Protein AF-A0A5C1Q984-F1 (afdb_monomer_lite)

Structure (mmCIF, N/CA/C/O backbone):
data_AF-A0A5C1Q984-F1
#
_entry.id   AF-A0A5C1Q984-F1
#
loop_
_atom_site.group_PDB
_atom_site.id
_atom_site.type_symbol
_atom_site.label_atom_id
_atom_site.label_alt_id
_atom_site.label_comp_id
_atom_site.label_asym_id
_atom_site.label_entity_id
_atom_site.label_seq_id
_atom_site.pdbx_PDB_ins_code
_atom_site.Cartn_x
_atom_site.Cartn_y
_atom_site.Cartn_z
_atom_site.occupancy
_atom_site.B_iso_or_equiv
_atom_site.auth_seq_id
_atom_site.auth_comp_id
_atom_site.auth_asym_id
_atom_site.auth_atom_id
_atom_site.pdbx_PDB_model_num
ATOM 1 N N . MET A 1 1 ? -17.527 5.696 23.206 1.00 52.00 1 MET A N 1
ATOM 2 C CA . MET A 1 1 ? -17.406 5.156 21.836 1.00 52.00 1 MET A CA 1
ATOM 3 C C . MET A 1 1 ? -17.398 3.637 21.921 1.00 52.00 1 MET A C 1
ATOM 5 O O . MET A 1 1 ? -16.345 3.022 21.908 1.00 52.00 1 MET A O 1
ATOM 9 N N . ILE A 1 2 ? -18.578 3.054 22.151 1.00 52.03 2 ILE A N 1
ATOM 10 C CA . ILE A 1 2 ? -18.784 1.602 22.157 1.00 52.03 2 ILE A CA 1
ATOM 11 C C . ILE A 1 2 ? -19.190 1.238 20.728 1.00 52.03 2 ILE A C 1
ATOM 13 O O . ILE A 1 2 ? -20.132 1.823 20.196 1.00 52.03 2 ILE A O 1
ATOM 17 N N . SER A 1 3 ? -18.446 0.336 20.095 1.00 55.81 3 SER A N 1
ATOM 18 C CA . SER A 1 3 ? -18.846 -0.274 18.828 1.00 55.81 3 SER A CA 1
ATOM 19 C C . SER A 1 3 ? -20.152 -1.035 19.052 1.00 55.81 3 SER A C 1
ATOM 21 O O . SER A 1 3 ? -20.206 -1.911 19.915 1.00 55.81 3 SER A O 1
ATOM 23 N N . SER A 1 4 ? -21.208 -0.680 18.315 1.00 60.09 4 SER A N 1
ATOM 24 C CA . SER A 1 4 ? -22.475 -1.415 18.346 1.00 60.09 4 SER A CA 1
ATOM 25 C C . SER A 1 4 ? -22.249 -2.883 17.959 1.00 60.09 4 SER A C 1
ATOM 27 O O . SER A 1 4 ? -21.542 -3.142 16.983 1.00 60.09 4 SER A O 1
ATOM 29 N N . PRO A 1 5 ? -22.868 -3.840 18.672 1.00 66.50 5 PRO A N 1
ATOM 30 C CA . PRO A 1 5 ? -22.692 -5.276 18.433 1.00 66.50 5 PRO A CA 1
ATOM 31 C C . PRO A 1 5 ? -23.303 -5.770 17.108 1.00 66.50 5 PRO A C 1
ATOM 33 O O . PRO A 1 5 ? -23.118 -6.929 16.760 1.00 66.50 5 PRO A O 1
ATOM 36 N N . ASP A 1 6 ? -24.010 -4.903 16.377 1.00 67.69 6 ASP A N 1
ATOM 37 C CA . ASP A 1 6 ? -24.715 -5.227 15.130 1.00 67.69 6 ASP A CA 1
ATOM 38 C C . ASP A 1 6 ? -23.918 -4.883 13.855 1.00 67.69 6 ASP A C 1
ATOM 40 O O . ASP A 1 6 ? -24.350 -5.164 12.740 1.00 67.69 6 ASP A O 1
ATOM 44 N N . SER A 1 7 ? -22.731 -4.276 13.980 1.00 69.62 7 SER A N 1
ATOM 45 C CA . SER A 1 7 ? -21.927 -3.957 12.798 1.00 69.62 7 SER A CA 1
ATOM 46 C C . SER A 1 7 ? -21.419 -5.245 12.137 1.00 69.62 7 SER A C 1
ATOM 48 O O . SER A 1 7 ? -20.740 -6.035 12.804 1.00 69.62 7 SER A O 1
ATOM 50 N N . PRO A 1 8 ? -21.685 -5.469 10.833 1.00 77.81 8 PRO A N 1
ATOM 51 C CA . PRO A 1 8 ? -21.219 -6.665 10.148 1.00 77.81 8 PRO A CA 1
ATOM 52 C C . PRO A 1 8 ? -19.693 -6.745 10.215 1.00 77.81 8 PRO A C 1
ATOM 54 O O . PRO A 1 8 ? -18.997 -5.734 10.072 1.00 77.81 8 PRO A O 1
ATOM 57 N N . ALA A 1 9 ? -19.176 -7.957 10.432 1.00 84.56 9 ALA A N 1
ATOM 58 C CA . ALA A 1 9 ? -17.741 -8.193 10.513 1.00 84.56 9 ALA A CA 1
ATOM 59 C C . ALA A 1 9 ? -17.029 -7.619 9.269 1.00 84.56 9 ALA A C 1
ATOM 61 O O . ALA A 1 9 ? -17.521 -7.767 8.143 1.00 84.56 9 ALA A O 1
ATOM 62 N N . PRO A 1 10 ? -15.875 -6.951 9.443 1.00 90.44 10 PRO A N 1
ATOM 63 C CA . PRO A 1 10 ? -15.170 -6.331 8.331 1.00 90.44 10 PRO A CA 1
ATOM 64 C C . PRO A 1 10 ? -14.703 -7.399 7.338 1.00 90.44 10 PRO A C 1
ATOM 66 O O . PRO A 1 10 ? -14.125 -8.413 7.730 1.00 90.44 10 PRO A O 1
ATOM 69 N N . ARG A 1 11 ? -14.891 -7.154 6.035 1.00 96.00 11 ARG A N 1
ATOM 70 C CA . ARG A 1 11 ? -14.291 -8.013 5.001 1.00 96.00 11 ARG A CA 1
ATOM 71 C C . ARG A 1 11 ? -12.772 -7.991 5.150 1.00 96.00 11 ARG A C 1
ATOM 73 O O . ARG A 1 11 ? -12.210 -6.915 5.313 1.00 96.00 11 ARG A O 1
ATOM 80 N N . LEU A 1 12 ? -12.105 -9.136 5.062 1.00 97.75 12 LEU A N 1
ATOM 81 C CA . LEU A 1 12 ? -10.643 -9.204 5.058 1.00 97.75 12 LEU A CA 1
ATOM 82 C C . LEU A 1 12 ? -10.129 -9.235 3.616 1.00 97.75 12 LEU A C 1
ATOM 84 O O . LEU A 1 12 ? -10.666 -9.971 2.790 1.00 97.75 12 LEU A O 1
ATOM 88 N N . VAL A 1 13 ? -9.091 -8.452 3.324 1.00 98.06 13 VAL A N 1
ATOM 89 C CA . VAL A 1 13 ? -8.390 -8.456 2.028 1.00 98.06 13 VAL A CA 1
ATOM 90 C C . VAL A 1 13 ? -6.895 -8.706 2.242 1.00 98.06 13 VAL A C 1
ATOM 92 O O . VAL A 1 13 ? -6.368 -8.300 3.278 1.00 98.06 13 VAL A O 1
ATOM 95 N N . PRO A 1 14 ? -6.188 -9.373 1.317 1.00 98.62 14 PRO A N 1
ATOM 96 C CA . PRO A 1 14 ? -4.745 -9.547 1.438 1.00 98.62 14 PRO A CA 1
ATOM 97 C C . PRO A 1 14 ? -4.028 -8.195 1.316 1.00 98.62 14 PRO A C 1
ATOM 99 O O . PRO A 1 14 ? -4.301 -7.422 0.398 1.00 98.62 14 PRO A O 1
ATOM 102 N N . CYS A 1 15 ? -3.101 -7.911 2.233 1.00 98.56 15 CYS A N 1
ATOM 103 C CA . CYS A 1 15 ? -2.233 -6.738 2.145 1.00 98.56 15 CYS A CA 1
ATOM 104 C C . CYS A 1 15 ? -1.374 -6.818 0.868 1.00 98.56 15 CYS A C 1
ATOM 106 O O . CYS A 1 15 ? -0.636 -7.795 0.727 1.00 98.56 15 CYS A O 1
ATOM 108 N N . PRO A 1 16 ? -1.377 -5.803 -0.016 1.00 97.62 16 PRO A N 1
ATOM 109 C CA . PRO A 1 16 ? -0.594 -5.849 -1.256 1.00 97.62 16 PRO A CA 1
ATOM 110 C C . PRO A 1 16 ? 0.921 -5.981 -1.038 1.00 97.62 16 PRO A C 1
ATOM 112 O O . PRO A 1 16 ? 1.604 -6.587 -1.852 1.00 97.62 16 PRO A O 1
ATOM 115 N N . ALA A 1 17 ? 1.439 -5.462 0.080 1.00 97.69 17 ALA A N 1
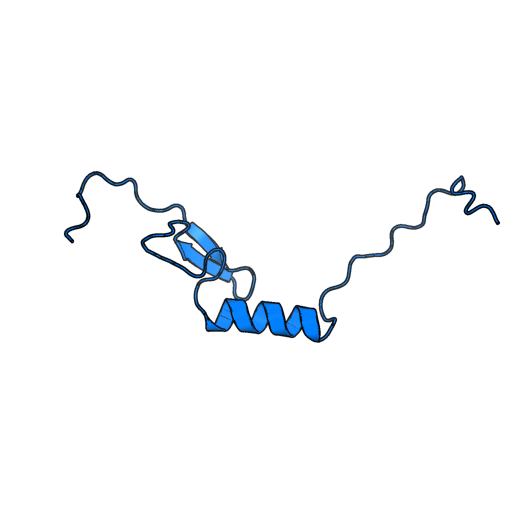ATOM 116 C CA . ALA A 1 17 ? 2.874 -5.448 0.363 1.00 97.69 17 ALA A CA 1
ATOM 117 C C . ALA A 1 17 ? 3.402 -6.741 1.016 1.00 97.69 17 ALA A C 1
ATOM 119 O O . ALA A 1 17 ? 4.584 -7.046 0.902 1.00 97.69 17 ALA A O 1
ATOM 120 N N . CYS A 1 18 ? 2.569 -7.484 1.756 1.00 97.75 18 CYS A N 1
ATOM 121 C CA . CYS A 1 18 ? 3.040 -8.628 2.558 1.00 97.75 18 C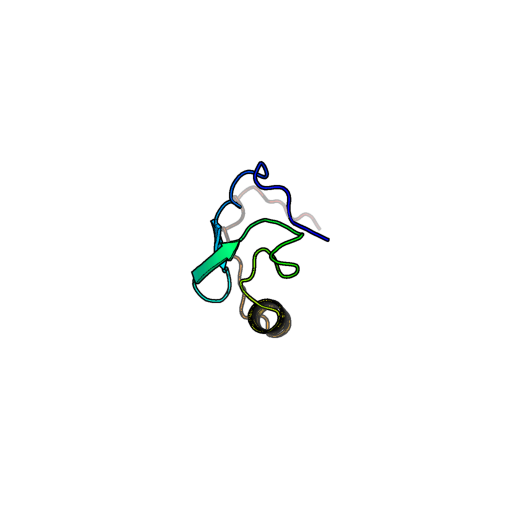YS A CA 1
ATOM 122 C C . CYS A 1 18 ? 2.076 -9.821 2.643 1.00 97.75 18 CYS A C 1
ATOM 124 O O . CYS A 1 18 ? 2.398 -10.822 3.277 1.00 97.75 18 CYS A O 1
ATOM 126 N N . GLY A 1 19 ? 0.878 -9.724 2.065 1.00 98.00 19 GLY A N 1
ATOM 127 C CA . GLY A 1 19 ? -0.126 -10.791 2.048 1.00 98.00 19 GLY A CA 1
ATOM 128 C C . GLY A 1 19 ? -0.934 -10.976 3.337 1.00 98.00 19 GLY A C 1
ATOM 129 O O . GLY A 1 19 ? -1.941 -11.681 3.311 1.00 98.00 19 GLY A O 1
ATOM 130 N N . THR A 1 20 ? -0.570 -10.336 4.455 1.00 98.31 20 THR A N 1
ATOM 131 C CA . THR A 1 20 ? -1.336 -10.442 5.711 1.00 98.31 20 THR A CA 1
ATOM 132 C C . THR A 1 20 ? -2.795 -10.001 5.517 1.00 98.31 20 THR A C 1
ATOM 134 O O . THR A 1 20 ? -3.018 -8.930 4.945 1.00 98.31 20 THR A O 1
ATOM 137 N N . PRO A 1 21 ? -3.793 -10.756 6.019 1.00 98.25 21 PRO A N 1
ATOM 138 C CA . PRO A 1 21 ? -5.191 -10.335 5.988 1.00 98.25 21 PRO A CA 1
ATOM 139 C C . PRO A 1 21 ? -5.406 -9.000 6.717 1.00 98.25 21 PRO A C 1
ATOM 141 O O . PRO A 1 21 ? -5.091 -8.866 7.899 1.00 98.25 21 PRO A O 1
ATOM 144 N N . ALA A 1 22 ? -5.959 -8.014 6.014 1.00 97.88 22 ALA A N 1
ATOM 145 C CA . ALA A 1 22 ? -6.229 -6.672 6.513 1.00 97.88 22 ALA A CA 1
ATOM 146 C C . ALA A 1 22 ? -7.747 -6.405 6.547 1.00 97.88 22 ALA A C 1
ATOM 148 O O . ALA A 1 22 ? -8.418 -6.587 5.525 1.00 97.88 22 ALA A O 1
ATOM 149 N N . PRO A 1 23 ? -8.312 -5.936 7.679 1.00 97.38 23 PRO A N 1
ATOM 150 C CA . PRO A 1 23 ? -9.706 -5.513 7.742 1.00 97.38 23 PRO A CA 1
ATOM 151 C C . PRO A 1 23 ? -9.976 -4.388 6.759 1.00 97.38 23 PRO A C 1
ATOM 153 O O . PRO A 1 23 ? -9.347 -3.334 6.829 1.00 97.38 23 PRO A O 1
ATOM 156 N N . PHE A 1 24 ? -10.947 -4.581 5.873 1.00 96.19 24 PHE A N 1
ATOM 157 C CA . PHE A 1 24 ? -11.378 -3.591 4.904 1.00 96.19 24 PHE A CA 1
ATOM 158 C C . PHE A 1 24 ? -12.467 -2.649 5.473 1.00 96.19 24 PHE A C 1
ATOM 160 O O . PHE A 1 24 ? -13.421 -2.303 4.786 1.00 96.19 24 PHE A O 1
ATOM 167 N N . ALA A 1 25 ? -12.333 -2.211 6.730 1.00 94.50 25 ALA A N 1
ATOM 168 C CA . ALA A 1 25 ? -13.198 -1.211 7.372 1.00 94.50 25 ALA A CA 1
ATOM 169 C C . ALA A 1 25 ? -12.398 0.003 7.879 1.00 94.50 25 ALA A C 1
ATOM 171 O O . ALA A 1 25 ? -11.388 -0.170 8.558 1.00 94.50 25 ALA A O 1
ATOM 172 N N . LYS A 1 26 ? -12.840 1.231 7.555 1.00 92.25 26 LYS A N 1
ATOM 173 C CA . LYS A 1 26 ? -12.120 2.485 7.875 1.00 92.25 26 LYS A CA 1
ATOM 174 C C . LYS A 1 26 ? -11.914 2.674 9.377 1.00 92.25 26 LYS A C 1
ATOM 176 O O . LYS A 1 26 ? -10.837 3.092 9.782 1.00 92.25 26 LYS A O 1
ATOM 181 N N . ASP A 1 27 ? -12.928 2.328 10.161 1.00 93.88 27 ASP A N 1
ATOM 182 C CA . ASP A 1 27 ? -12.945 2.557 11.608 1.00 93.88 27 ASP A CA 1
ATOM 183 C C . ASP A 1 27 ? -12.040 1.579 12.372 1.00 93.88 27 ASP A C 1
ATOM 185 O O . ASP A 1 27 ? -11.600 1.877 13.476 1.00 93.88 27 ASP A O 1
ATOM 189 N N . LEU A 1 28 ? -11.730 0.423 11.772 1.00 93.31 28 LEU A N 1
ATOM 190 C CA . LEU A 1 28 ? -10.846 -0.596 12.350 1.00 93.31 28 LEU A CA 1
ATOM 191 C C . LEU A 1 28 ? -9.425 -0.534 11.783 1.00 93.31 28 LEU A C 1
ATOM 193 O O . LEU A 1 28 ? -8.468 -0.882 12.468 1.00 93.31 28 LEU A O 1
ATOM 197 N N . ASN A 1 29 ? -9.282 -0.117 10.525 1.00 96.44 29 ASN A N 1
ATOM 198 C CA . ASN A 1 29 ? -8.003 -0.016 9.841 1.00 96.44 29 ASN A CA 1
ATOM 199 C C . ASN A 1 29 ? -7.961 1.265 8.979 1.00 96.44 29 ASN A C 1
ATOM 201 O O . ASN A 1 29 ? -8.588 1.322 7.911 1.00 96.44 29 ASN A O 1
ATOM 205 N N . PRO A 1 30 ? -7.200 2.293 9.392 1.00 97.25 30 PRO A N 1
ATOM 206 C CA . PRO A 1 30 ? -7.026 3.511 8.604 1.00 97.25 30 PRO A CA 1
ATOM 207 C C . PRO A 1 30 ? -6.052 3.335 7.426 1.00 97.25 30 PRO A C 1
ATOM 209 O O . PRO A 1 30 ? -6.010 4.192 6.547 1.00 97.25 30 PRO A O 1
ATOM 212 N N . TYR A 1 31 ? -5.290 2.236 7.376 1.00 98.19 31 TYR A N 1
ATOM 213 C CA . TYR A 1 31 ? -4.227 1.998 6.390 1.00 98.19 31 TYR A CA 1
ATOM 214 C C . TYR A 1 31 ? -4.643 1.100 5.224 1.00 98.19 31 TYR A C 1
ATOM 216 O O . TYR A 1 31 ? -3.800 0.694 4.431 1.00 98.19 31 TYR A O 1
ATOM 224 N N . ARG A 1 32 ? -5.932 0.779 5.100 1.00 97.06 32 ARG A N 1
ATOM 225 C CA . ARG A 1 32 ? -6.457 -0.069 4.018 1.00 97.06 32 ARG A CA 1
ATOM 226 C C . ARG A 1 32 ? -6.003 0.418 2.633 1.00 97.06 32 ARG A C 1
ATOM 228 O O . ARG A 1 32 ? -6.025 1.625 2.406 1.00 97.06 32 ARG A O 1
ATOM 235 N N . PRO A 1 33 ? -5.672 -0.490 1.695 1.00 97.50 33 PRO A N 1
ATOM 236 C CA . PRO A 1 33 ? -5.763 -1.955 1.794 1.00 97.50 33 PRO A CA 1
ATOM 237 C C . PRO A 1 33 ? -4.596 -2.621 2.550 1.00 97.50 33 PRO A C 1
ATOM 239 O O . PRO A 1 33 ? -4.556 -3.843 2.651 1.00 97.50 33 PRO A O 1
ATOM 242 N N . PHE A 1 34 ? -3.657 -1.852 3.102 1.00 98.56 34 PHE A N 1
ATOM 243 C CA . PHE A 1 34 ? -2.501 -2.381 3.820 1.00 98.56 34 PHE A CA 1
ATOM 244 C C . PHE A 1 34 ? -2.850 -2.790 5.256 1.00 98.56 34 PHE A C 1
ATOM 246 O O . PHE A 1 34 ? -3.774 -2.260 5.881 1.00 98.56 34 PHE A O 1
ATOM 253 N N . CYS A 1 35 ? -2.081 -3.729 5.809 1.00 98.31 35 CYS A N 1
ATOM 254 C CA . CYS A 1 35 ? -2.249 -4.172 7.195 1.00 98.31 35 CYS A CA 1
ATOM 255 C C . CYS A 1 35 ? -1.700 -3.164 8.224 1.00 98.31 35 CYS A C 1
ATOM 257 O O . CYS A 1 35 ? -2.040 -3.247 9.400 1.00 98.31 35 CYS A O 1
ATOM 259 N N . SER A 1 36 ? -0.843 -2.223 7.807 1.00 98.31 36 SER A N 1
ATOM 260 C CA . SER A 1 36 ? -0.191 -1.250 8.691 1.00 98.31 36 SER A CA 1
ATOM 261 C C . SER A 1 36 ? 0.356 -0.039 7.930 1.00 98.31 36 SER A C 1
ATOM 263 O O . SER A 1 36 ? 0.547 -0.092 6.712 1.00 98.31 36 SER A O 1
ATOM 265 N N . LEU A 1 37 ? 0.694 1.023 8.673 1.00 98.38 37 LEU A N 1
ATOM 266 C CA . LEU A 1 37 ? 1.415 2.191 8.154 1.00 98.38 37 LEU A CA 1
ATOM 267 C C . LEU A 1 37 ? 2.717 1.797 7.444 1.00 98.38 37 LEU A C 1
ATOM 269 O O . LEU A 1 37 ? 2.952 2.228 6.320 1.00 98.38 37 LEU A O 1
ATOM 273 N N . ARG A 1 38 ? 3.509 0.909 8.061 1.00 98.38 38 ARG A N 1
ATOM 274 C CA . ARG A 1 38 ? 4.781 0.421 7.509 1.00 98.38 38 ARG A CA 1
ATOM 275 C C . ARG A 1 38 ? 4.609 -0.180 6.114 1.00 98.38 38 ARG A C 1
ATOM 277 O O . ARG A 1 38 ? 5.419 0.077 5.236 1.00 98.38 38 ARG A O 1
ATOM 284 N N . CYS A 1 39 ? 3.568 -0.988 5.909 1.00 98.56 39 CYS A N 1
ATOM 285 C CA . CYS A 1 39 ? 3.309 -1.606 4.606 1.00 98.56 39 CYS A CA 1
ATOM 286 C C . CYS A 1 39 ? 2.887 -0.575 3.551 1.00 98.56 39 CYS A C 1
ATOM 288 O O . CYS A 1 39 ? 3.324 -0.679 2.412 1.00 98.56 39 CYS A O 1
ATOM 290 N N . ARG A 1 40 ? 2.103 0.442 3.937 1.00 98.50 40 ARG A N 1
ATOM 291 C CA . ARG A 1 40 ? 1.739 1.560 3.052 1.00 98.50 40 ARG A CA 1
ATOM 292 C C . ARG A 1 40 ? 2.968 2.364 2.615 1.00 98.50 40 ARG A C 1
ATOM 294 O O . ARG A 1 40 ? 3.086 2.723 1.453 1.00 98.50 40 ARG A O 1
ATOM 301 N N . GLU A 1 41 ? 3.865 2.669 3.549 1.00 98.50 41 GLU A N 1
ATOM 302 C CA . GLU A 1 41 ? 5.091 3.428 3.264 1.00 98.50 41 GLU A CA 1
ATOM 303 C C . GLU A 1 41 ? 6.094 2.615 2.446 1.00 98.50 41 GLU A C 1
ATOM 305 O O . GLU A 1 41 ? 6.750 3.164 1.568 1.00 98.50 41 GLU A O 1
ATOM 310 N N . HIS A 1 42 ? 6.188 1.309 2.698 1.00 98.19 42 HIS A N 1
ATOM 311 C CA . HIS A 1 42 ? 7.035 0.421 1.911 1.00 98.19 42 HIS A CA 1
ATOM 312 C C . HIS A 1 42 ? 6.576 0.329 0.451 1.00 98.19 42 HIS A C 1
ATOM 314 O O . HIS A 1 42 ? 7.408 0.464 -0.440 1.00 98.19 42 HIS A O 1
ATOM 320 N N . ASP A 1 43 ? 5.269 0.164 0.216 1.00 97.81 43 ASP A N 1
ATOM 321 C CA . ASP A 1 43 ? 4.683 0.171 -1.130 1.00 97.81 43 ASP A CA 1
ATOM 322 C C . ASP A 1 43 ? 4.991 1.496 -1.843 1.00 97.81 43 ASP A C 1
ATOM 324 O O . ASP A 1 43 ? 5.547 1.500 -2.939 1.00 97.81 43 ASP A O 1
ATOM 328 N N . LEU A 1 44 ? 4.772 2.632 -1.166 1.00 97.94 44 LEU A N 1
ATOM 329 C CA . LEU A 1 44 ? 5.142 3.950 -1.691 1.00 97.94 44 LEU A CA 1
ATOM 330 C C . LEU A 1 44 ? 6.641 4.057 -2.025 1.00 97.94 44 LEU A C 1
ATOM 332 O O . LEU A 1 44 ? 7.004 4.662 -3.032 1.00 97.94 44 LEU A O 1
ATOM 336 N N . GLY A 1 45 ? 7.508 3.469 -1.199 1.00 97.69 45 GLY A N 1
ATOM 337 C CA . GLY A 1 45 ? 8.944 3.388 -1.454 1.00 97.69 45 GLY A CA 1
ATOM 338 C C . GLY A 1 45 ? 9.267 2.602 -2.725 1.00 97.69 45 GLY A C 1
ATOM 339 O O . GLY A 1 45 ? 9.998 3.108 -3.568 1.00 97.69 45 GLY A O 1
ATOM 340 N N . ALA A 1 46 ? 8.670 1.423 -2.906 1.00 97.50 46 ALA A N 1
ATOM 341 C CA . ALA A 1 46 ? 8.846 0.607 -4.110 1.00 97.50 46 ALA A CA 1
ATOM 342 C C . ALA A 1 46 ? 8.371 1.339 -5.384 1.00 97.50 46 ALA A C 1
ATOM 344 O O . ALA A 1 46 ? 9.020 1.267 -6.430 1.00 97.50 46 ALA A O 1
ATOM 345 N N . TRP A 1 47 ? 7.293 2.128 -5.288 1.00 95.50 47 TRP A N 1
ATOM 346 C CA . TRP A 1 47 ? 6.872 3.039 -6.360 1.00 95.50 47 TRP A CA 1
ATOM 347 C C . TRP A 1 47 ? 7.924 4.102 -6.662 1.00 95.50 47 TRP A C 1
ATOM 349 O O . TRP A 1 47 ? 8.300 4.277 -7.820 1.00 95.50 47 TRP A O 1
ATOM 359 N N . ALA A 1 48 ? 8.421 4.792 -5.635 1.00 97.12 48 ALA A N 1
ATOM 360 C CA . ALA A 1 48 ? 9.428 5.838 -5.799 1.00 97.12 48 ALA A CA 1
ATOM 361 C C . ALA A 1 48 ? 10.760 5.300 -6.355 1.00 97.12 48 ALA A C 1
ATOM 363 O O . ALA A 1 48 ? 11.453 6.011 -7.081 1.00 97.12 48 ALA A O 1
ATOM 364 N N . SER A 1 49 ? 11.103 4.049 -6.044 1.00 97.88 49 SER A N 1
ATOM 365 C CA . SER A 1 49 ? 12.297 3.362 -6.542 1.00 97.88 49 SER A CA 1
ATOM 366 C C . SER A 1 49 ? 12.152 2.812 -7.966 1.00 97.88 49 SER A C 1
ATOM 368 O O . SER A 1 49 ? 13.160 2.461 -8.577 1.00 97.88 49 SER A O 1
ATOM 370 N N . GLY A 1 50 ? 10.936 2.772 -8.522 1.00 95.56 50 GLY A N 1
ATOM 371 C CA . GLY A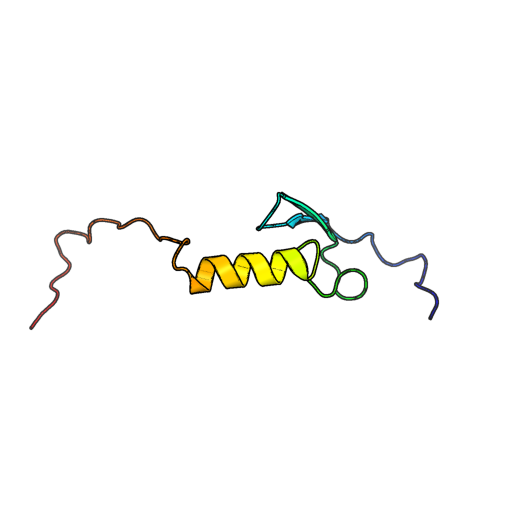 1 50 ? 10.686 2.218 -9.856 1.00 95.56 50 GLY A CA 1
ATOM 372 C C . GLY A 1 50 ? 10.701 0.686 -9.901 1.00 95.56 50 GLY A C 1
ATOM 373 O O . GLY A 1 50 ? 10.994 0.101 -10.949 1.00 95.56 50 GLY A O 1
ATOM 374 N N . ASP A 1 51 ? 10.392 0.031 -8.780 1.00 96.19 51 ASP A N 1
ATOM 375 C CA . ASP A 1 51 ? 10.372 -1.433 -8.684 1.00 96.19 51 ASP A CA 1
ATOM 376 C C . ASP A 1 51 ? 9.149 -2.037 -9.394 1.00 96.19 51 ASP A C 1
ATOM 378 O O . ASP A 1 51 ? 9.202 -3.161 -9.900 1.00 96.19 51 ASP A O 1
ATOM 382 N N . TYR A 1 52 ? 8.051 -1.282 -9.487 1.00 94.25 52 TYR A N 1
ATOM 383 C CA . TYR A 1 52 ? 6.873 -1.686 -10.252 1.00 94.25 52 TYR A CA 1
ATOM 384 C C . TYR A 1 52 ? 7.070 -1.433 -11.747 1.00 94.25 52 TYR A C 1
ATOM 386 O O . TYR A 1 52 ? 7.442 -0.340 -12.174 1.00 94.25 52 TYR A O 1
ATOM 394 N N . ARG A 1 53 ? 6.765 -2.448 -12.560 1.00 90.38 53 ARG A N 1
ATOM 395 C CA . ARG A 1 53 ? 6.845 -2.392 -14.023 1.00 90.38 53 ARG A CA 1
ATOM 396 C C . ARG A 1 53 ? 5.566 -2.935 -14.634 1.00 90.38 53 ARG A C 1
ATOM 398 O O . ARG A 1 53 ? 5.044 -3.954 -14.188 1.00 90.38 53 ARG A O 1
ATOM 405 N N . VAL A 1 54 ? 5.096 -2.274 -15.683 1.00 88.62 54 VAL A N 1
ATOM 406 C CA . VAL A 1 54 ? 4.047 -2.804 -16.556 1.00 88.62 54 VAL A CA 1
ATOM 407 C C . VAL A 1 54 ? 4.746 -3.509 -17.712 1.00 88.62 54 VAL A C 1
ATOM 409 O O . VAL A 1 54 ? 5.667 -2.950 -18.306 1.00 88.62 54 VAL A O 1
ATOM 412 N N . GLY A 1 55 ? 4.359 -4.752 -17.996 1.00 88.00 55 GLY A N 1
ATOM 413 C CA . GLY A 1 55 ? 4.888 -5.472 -19.152 1.00 88.00 55 GLY A CA 1
ATOM 414 C C . GLY A 1 55 ? 4.567 -4.714 -20.440 1.00 88.00 55 GLY A C 1
ATOM 415 O O . GLY A 1 55 ? 3.446 -4.236 -20.606 1.00 88.00 55 GLY A O 1
ATOM 416 N N . ALA A 1 56 ? 5.543 -4.596 -21.341 1.00 82.25 56 ALA A N 1
ATOM 417 C CA . ALA A 1 56 ? 5.286 -4.058 -22.667 1.00 82.25 56 ALA A CA 1
ATOM 418 C C . ALA A 1 56 ? 4.433 -5.066 -23.447 1.00 82.25 56 ALA A C 1
ATOM 420 O O . ALA A 1 56 ? 4.807 -6.232 -23.578 1.00 82.25 56 ALA A O 1
ATOM 421 N N . VAL A 1 57 ? 3.285 -4.609 -23.938 1.00 81.38 57 VAL A N 1
ATOM 422 C CA . VAL A 1 57 ? 2.564 -5.289 -25.012 1.00 81.38 57 VAL A CA 1
ATOM 423 C C . VAL A 1 57 ? 3.055 -4.640 -26.293 1.00 81.38 57 VAL A C 1
ATOM 425 O O . VAL A 1 57 ? 3.080 -3.412 -26.379 1.00 81.38 57 VAL A O 1
ATOM 428 N N . GLU A 1 58 ? 3.507 -5.454 -27.242 1.00 76.12 58 GLU A N 1
ATOM 429 C CA . GLU A 1 58 ? 3.863 -4.968 -28.572 1.00 76.12 58 GLU A CA 1
ATOM 430 C C . GLU A 1 58 ? 2.647 -4.205 -29.121 1.00 76.12 58 GLU A C 1
ATOM 432 O O . GLU A 1 58 ? 1.532 -4.744 -29.082 1.00 76.12 58 GLU A O 1
ATOM 437 N N . PRO A 1 59 ? 2.798 -2.925 -29.509 1.00 71.81 59 PRO A N 1
ATOM 438 C CA . PRO A 1 59 ? 1.682 -2.199 -30.083 1.00 71.81 59 PRO A CA 1
ATOM 439 C C . PRO A 1 59 ? 1.205 -2.971 -31.320 1.00 71.81 59 PRO A C 1
ATOM 441 O O . PRO A 1 59 ? 2.039 -3.519 -32.041 1.00 71.81 59 PRO A O 1
ATOM 444 N N . PRO A 1 60 ? -0.112 -3.063 -31.564 1.00 72.69 60 PRO A N 1
ATOM 445 C CA . PRO A 1 60 ? -0.602 -3.659 -32.801 1.00 72.69 60 PRO A CA 1
ATOM 446 C C . PRO A 1 60 ? 0.046 -2.951 -34.000 1.00 72.69 60 PRO A C 1
ATOM 448 O O . PRO A 1 60 ? 0.228 -1.735 -33.952 1.00 72.69 60 PRO A O 1
ATOM 451 N N . ASP A 1 61 ? 0.378 -3.705 -35.054 1.00 71.00 61 ASP A N 1
ATOM 452 C CA . ASP A 1 61 ? 1.140 -3.237 -36.230 1.00 71.00 61 ASP A CA 1
ATOM 453 C C . ASP A 1 61 ? 0.558 -1.970 -36.900 1.00 71.00 61 ASP A C 1
ATOM 455 O O . ASP A 1 61 ? 1.268 -1.248 -37.593 1.00 71.00 61 ASP A O 1
ATOM 459 N N . ASP A 1 62 ? -0.719 -1.663 -36.652 1.00 69.94 62 ASP A N 1
ATOM 460 C CA . ASP A 1 62 ? -1.435 -0.493 -37.173 1.00 69.94 62 ASP A CA 1
ATOM 461 C C . ASP A 1 62 ? -1.305 0.780 -36.306 1.00 69.94 62 ASP A C 1
ATOM 463 O O . ASP A 1 62 ? -2.007 1.768 -36.545 1.00 69.94 62 ASP A O 1
ATOM 467 N N . PHE A 1 63 ? -0.453 0.794 -35.273 1.00 68.75 63 PHE A N 1
ATOM 468 C CA . PHE A 1 63 ? -0.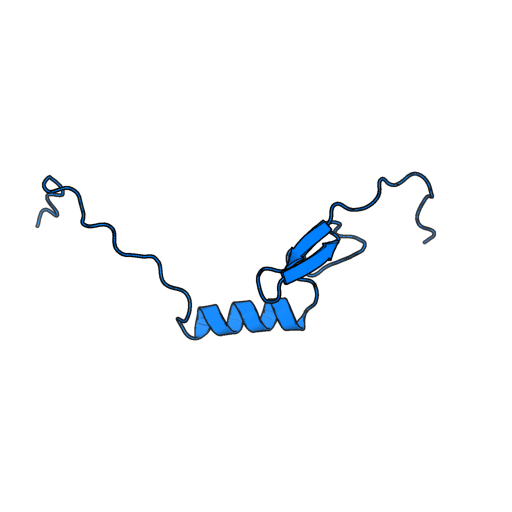206 2.002 -34.478 1.00 68.75 63 PHE A CA 1
ATOM 469 C C . PHE A 1 63 ? 0.693 2.979 -35.260 1.00 68.75 63 PHE A C 1
ATOM 471 O O . PHE A 1 63 ? 1.894 3.087 -35.013 1.00 68.75 63 PHE A O 1
ATOM 478 N N . ASP A 1 64 ? 0.102 3.704 -36.216 1.00 69.19 64 ASP A N 1
ATOM 479 C CA . ASP A 1 64 ? 0.736 4.844 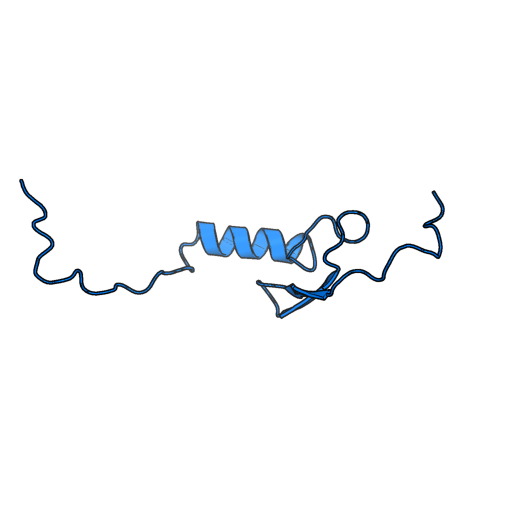-36.887 1.00 69.19 64 ASP A CA 1
ATOM 480 C C . ASP A 1 64 ? 0.929 5.970 -35.857 1.00 69.19 64 ASP A C 1
ATOM 482 O O . ASP A 1 64 ? 0.049 6.795 -35.601 1.00 69.19 64 ASP A O 1
ATOM 486 N N . ALA A 1 65 ? 2.080 5.958 -35.183 1.00 66.69 65 ALA A N 1
ATOM 487 C CA . ALA A 1 65 ? 2.560 7.071 -34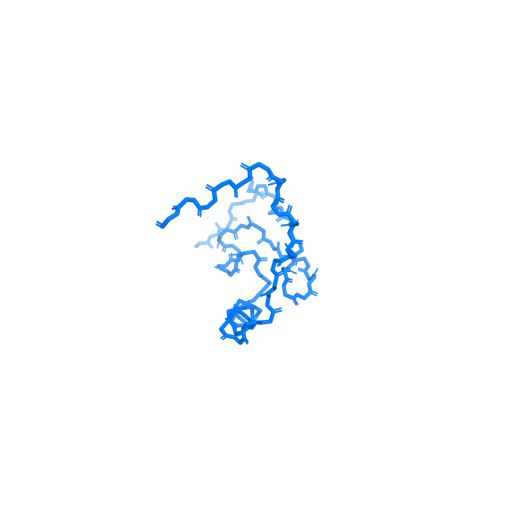.375 1.00 66.69 65 ALA A CA 1
ATOM 488 C C . ALA A 1 65 ? 3.019 8.189 -35.324 1.00 66.69 65 ALA A C 1
ATOM 490 O O . ALA A 1 65 ? 4.213 8.414 -35.522 1.00 66.69 65 ALA A O 1
ATOM 491 N N . GLY A 1 66 ? 2.052 8.822 -35.982 1.00 63.50 66 GLY A N 1
ATOM 492 C CA . GLY A 1 66 ? 2.289 9.870 -36.959 1.00 63.50 66 GLY A CA 1
ATOM 493 C C . GLY A 1 66 ? 3.020 11.077 -36.359 1.00 63.50 66 GLY A C 1
ATOM 494 O O . GLY A 1 66 ? 2.499 11.706 -35.442 1.00 63.50 66 GLY A O 1
ATOM 495 N N . ALA A 1 67 ? 4.181 11.365 -36.963 1.00 51.03 67 ALA A N 1
ATOM 496 C CA . ALA A 1 67 ? 4.898 12.645 -37.118 1.00 51.03 67 ALA A CA 1
ATOM 497 C C . ALA A 1 67 ? 5.243 13.491 -35.875 1.00 51.03 67 ALA A C 1
ATOM 499 O O . ALA A 1 67 ? 4.349 14.140 -35.288 1.00 51.03 67 ALA A O 1
#

pLDDT: mean 87.6, std 14.38, range [51.03, 98.62]

Secondary structure (DSSP, 8-state):
-PPPTTSPPPPEEE-TTT--EEE--TTT-TTTTSSSHHHHHHHHHHHHHT---PPPPPPPTT-----

Sequence (67 aa):
MISSPDSPAPRLVPCPACGTPAPFAKDLNPYRPFCSLRCREHDLGAWASGDYRVGAVEPPDDFDAGA

Radius of gyration: 19.51 Å; chains: 1; bounding box: 37×23×59 Å

Organism: NCBI:txid639200

Foldseek 3Di:
DDDDPPDPFFDWDQAPQHGDTAGPDCVVDVQPPHNDPVSSVVVVVCVVVVVDDDDDDDPPPPPCPDD

InterPro domains:
  IPR005584 DNA gyrase inhibitor YacG [MF_00649] (9-63)
  IPR005584 DNA gyrase inhibitor YacG [PF03884] (13-62)
  IPR005584 DNA gyrase inhibitor YacG [PTHR36150] (13-56)
  IPR013088 Zinc finger, NHR/GATA-type [G3DSA:3.30.50.10] (10-66)